Protein AF-A0A932B5X7-F1 (afdb_monomer_lite)

Secondary structure (DSSP, 8-state):
--HHHHHHHHHHHHHHHHHHHHTPPP--PPPPHHHHH---HHHHBTTTT-SPBPHHHHHHHTTSS---

Foldseek 3Di:
DDPVVVVVVVVVVVCVVVVVVVVDDDDDDDPDPCVVQVDQLVQFDPVSPHPDGDPRNVCVVVVVDDPD

pLDDT: mean 83.67, std 10.53, range [53.72, 94.69]

Sequence (68 aa):
MNKYSSLALRALWASVPLAMGLMASQAQAVPSFARQTGQDCAACHIGAYGPQLTPFGIKFKLGALRAF

Structure (mmCIF, N/CA/C/O backbone):
data_AF-A0A932B5X7-F1
#
_entry.id   AF-A0A932B5X7-F1
#
loop_
_atom_site.group_PDB
_atom_site.id
_atom_site.type_symbol
_atom_site.label_atom_id
_atom_site.label_alt_id
_atom_site.label_comp_id
_atom_site.label_asym_id
_atom_site.label_entity_id
_atom_site.label_seq_id
_atom_site.pdbx_PDB_ins_code
_atom_site.Cartn_x
_atom_site.Cartn_y
_atom_site.Cartn_z
_atom_site.occupancy
_atom_site.B_iso_or_equiv
_atom_site.auth_seq_id
_atom_site.auth_comp_id
_atom_site.auth_asym_id
_atom_site.auth_atom_id
_atom_site.pdbx_PDB_model_num
ATOM 1 N N . MET A 1 1 ? -3.901 -12.472 54.823 1.00 53.72 1 MET A N 1
ATOM 2 C CA . MET A 1 1 ? -3.976 -12.245 53.360 1.00 53.72 1 MET A CA 1
ATOM 3 C C . MET A 1 1 ? -4.743 -13.412 52.742 1.00 53.72 1 MET A C 1
ATOM 5 O O . MET A 1 1 ? -4.210 -14.512 52.667 1.00 53.72 1 MET A O 1
ATOM 9 N N . ASN A 1 2 ? -6.030 -13.221 52.431 1.00 63.25 2 ASN A N 1
ATOM 10 C CA . ASN A 1 2 ? -6.950 -14.319 52.108 1.00 63.25 2 ASN A CA 1
ATOM 11 C C . ASN A 1 2 ? -6.832 -14.754 50.643 1.00 63.25 2 ASN A C 1
ATOM 13 O O . ASN A 1 2 ? -7.076 -13.964 49.735 1.00 63.25 2 ASN A O 1
ATOM 17 N N . LYS A 1 3 ? -6.541 -16.043 50.441 1.00 61.78 3 LYS A N 1
ATOM 18 C CA . LYS A 1 3 ? -6.443 -16.755 49.149 1.00 61.78 3 LYS A CA 1
ATOM 19 C C . LYS A 1 3 ? -7.666 -16.538 48.236 1.00 61.78 3 LYS A C 1
ATOM 21 O O . LYS A 1 3 ? -7.562 -16.621 47.020 1.00 61.78 3 LYS A O 1
ATOM 26 N N . TYR A 1 4 ? -8.814 -16.213 48.829 1.00 65.19 4 TYR A N 1
ATOM 27 C CA . TYR A 1 4 ? -10.066 -15.906 48.138 1.00 65.19 4 TYR A CA 1
ATOM 28 C C . TYR A 1 4 ? -10.038 -14.570 47.369 1.00 65.19 4 TYR A C 1
ATOM 30 O O . TYR A 1 4 ? -10.626 -14.474 46.297 1.00 65.19 4 TYR A O 1
ATOM 38 N N . SER A 1 5 ? -9.309 -13.560 47.861 1.00 64.38 5 SER A N 1
ATOM 39 C CA . SER A 1 5 ? -9.194 -12.245 47.203 1.00 64.38 5 SER A CA 1
ATOM 40 C C . SER A 1 5 ? -8.307 -12.306 45.951 1.00 64.38 5 SER A C 1
ATOM 42 O O . SER A 1 5 ? -8.631 -11.728 44.916 1.00 64.38 5 SER A O 1
ATOM 44 N N . SER A 1 6 ? -7.236 -13.106 45.988 1.00 71.38 6 SER A N 1
ATOM 45 C CA . SER A 1 6 ? -6.358 -13.325 44.833 1.00 71.38 6 SER A CA 1
ATOM 46 C C . SER A 1 6 ? -6.992 -14.195 43.739 1.00 71.38 6 SER A C 1
ATOM 48 O O . SER A 1 6 ? -6.689 -14.004 42.563 1.00 71.38 6 SER A O 1
ATOM 50 N N . LEU A 1 7 ? -7.889 -15.122 44.098 1.00 74.00 7 LEU A N 1
ATOM 51 C CA . LEU A 1 7 ? -8.693 -15.898 43.142 1.00 74.00 7 LEU A CA 1
ATOM 52 C C . LEU A 1 7 ? -9.727 -15.022 42.417 1.00 74.00 7 LEU A C 1
ATOM 54 O O . LEU A 1 7 ? -9.833 -15.100 41.194 1.00 74.00 7 LEU A O 1
ATOM 58 N N . ALA A 1 8 ? -10.423 -14.142 43.143 1.00 75.06 8 ALA A N 1
ATOM 59 C CA . ALA A 1 8 ? -11.369 -13.192 42.555 1.00 75.06 8 ALA A CA 1
ATOM 60 C C . ALA A 1 8 ? -10.679 -12.202 41.598 1.00 75.06 8 ALA A C 1
ATOM 62 O O . ALA A 1 8 ? -11.171 -11.953 40.498 1.00 75.06 8 ALA A O 1
ATOM 63 N N . LEU A 1 9 ? -9.496 -11.701 41.971 1.00 77.88 9 LEU A N 1
ATOM 64 C CA . LEU A 1 9 ? -8.713 -10.800 41.124 1.00 77.88 9 LEU A CA 1
ATOM 65 C C . LEU A 1 9 ? -8.238 -11.488 39.831 1.00 77.88 9 LEU A C 1
ATOM 67 O O . LEU A 1 9 ? -8.269 -10.885 38.764 1.00 77.88 9 LEU A O 1
ATOM 71 N N . ARG A 1 10 ? -7.864 -12.772 39.894 1.00 80.56 10 ARG A N 1
ATOM 72 C CA . ARG A 1 10 ? -7.503 -13.567 38.707 1.00 80.56 10 ARG A CA 1
ATOM 73 C C . ARG A 1 10 ? -8.686 -13.815 37.776 1.00 80.56 10 ARG A C 1
ATOM 75 O O . ARG A 1 10 ? -8.520 -13.725 36.564 1.00 80.56 10 ARG A O 1
ATOM 82 N N . ALA A 1 11 ? -9.863 -14.099 38.328 1.00 80.62 11 ALA A N 1
ATOM 83 C CA . ALA A 1 11 ? -11.080 -14.284 37.542 1.00 80.62 11 ALA A CA 1
ATOM 84 C C . ALA A 1 11 ? -11.493 -12.991 36.814 1.00 80.62 11 ALA A C 1
ATOM 86 O O . ALA A 1 11 ? -11.871 -13.039 35.646 1.00 80.62 11 ALA A O 1
ATOM 87 N N . LEU A 1 12 ? -11.343 -11.838 37.475 1.00 81.69 12 LEU A N 1
ATOM 88 C CA . LEU A 1 12 ? -11.568 -10.521 36.872 1.00 81.69 12 LEU A CA 1
ATOM 89 C C . LEU A 1 12 ? -10.583 -10.217 35.738 1.00 81.69 12 LEU A C 1
ATOM 91 O O . LEU A 1 12 ? -10.979 -9.688 34.710 1.00 81.69 12 LEU A O 1
ATOM 95 N N . TRP A 1 13 ? -9.307 -10.573 35.889 1.00 84.12 13 TRP A N 1
ATOM 96 C CA . TRP A 1 13 ? -8.327 -10.396 34.812 1.00 84.12 13 TRP A CA 1
ATOM 97 C C . TRP A 1 13 ? -8.558 -11.355 33.636 1.00 84.12 13 TRP A C 1
ATOM 99 O O . TRP A 1 13 ? -8.330 -10.985 32.487 1.00 84.12 13 TRP A O 1
ATOM 109 N N . ALA A 1 14 ? -9.049 -12.568 33.901 1.00 86.25 14 ALA A N 1
ATOM 110 C CA . ALA A 1 14 ? -9.338 -13.558 32.866 1.00 86.25 14 ALA A CA 1
ATOM 111 C C . ALA A 1 14 ? -10.557 -13.198 31.995 1.00 86.25 14 ALA A C 1
ATOM 113 O O . ALA A 1 14 ? -10.634 -13.646 30.851 1.00 86.25 14 ALA A O 1
ATOM 114 N N . SER A 1 15 ? -11.496 -12.387 32.495 1.00 87.25 15 SER A N 1
ATOM 115 C CA . SER A 1 15 ? -12.687 -11.985 31.733 1.00 87.25 15 SER A CA 1
ATOM 116 C C . SER A 1 15 ? -12.433 -10.843 30.742 1.00 87.25 15 SER A C 1
ATOM 118 O O . SER A 1 15 ? -13.171 -10.714 29.765 1.00 87.25 15 SER A O 1
ATOM 120 N N . VAL A 1 16 ? -11.370 -10.055 30.934 1.00 90.69 16 VAL A N 1
ATOM 121 C CA . VAL A 1 16 ? -10.990 -8.933 30.056 1.00 90.69 16 VAL A CA 1
ATOM 122 C C . VAL A 1 16 ? -10.811 -9.344 28.583 1.00 90.69 16 VAL A C 1
ATOM 124 O O . VAL A 1 16 ? -11.469 -8.743 27.731 1.00 90.69 16 VAL A O 1
ATOM 127 N N . PRO A 1 17 ? -9.995 -10.357 28.224 1.00 90.12 17 PRO A N 1
ATOM 128 C CA . PRO A 1 17 ? -9.815 -10.739 26.820 1.00 90.12 17 PRO A CA 1
ATOM 129 C C . PRO A 1 17 ? -11.100 -11.279 26.179 1.00 90.12 17 PRO A C 1
ATOM 131 O O . PRO A 1 17 ? -11.340 -11.039 24.997 1.00 90.12 17 PRO A O 1
ATOM 134 N N . LEU A 1 18 ? -11.955 -11.956 26.953 1.00 90.69 18 LEU A N 1
ATOM 135 C CA . LEU A 1 18 ? -13.245 -12.445 26.466 1.00 90.69 18 LEU A CA 1
ATOM 136 C C . LEU A 1 18 ? -14.192 -11.281 26.141 1.00 90.69 18 LEU A C 1
ATOM 138 O O . LEU A 1 18 ? -14.808 -11.268 25.079 1.00 90.69 18 LEU A O 1
ATOM 142 N N . ALA A 1 19 ? -14.256 -10.276 27.017 1.00 90.44 19 ALA A N 1
ATOM 143 C CA . ALA A 1 19 ? -15.038 -9.066 26.779 1.00 90.44 19 ALA A CA 1
ATOM 144 C C . ALA A 1 19 ? -14.521 -8.274 25.564 1.00 90.44 19 ALA A C 1
ATOM 146 O O . ALA A 1 19 ? -15.320 -7.804 24.755 1.00 90.44 19 ALA A O 1
ATOM 147 N N . MET A 1 20 ? -13.197 -8.176 25.384 1.00 90.50 20 MET A N 1
ATOM 148 C CA . MET A 1 20 ? -12.603 -7.538 24.200 1.00 90.50 20 MET A CA 1
ATOM 149 C C . MET A 1 20 ? -12.927 -8.299 22.908 1.00 90.50 20 MET A C 1
ATOM 151 O O . MET A 1 20 ? -13.221 -7.669 21.896 1.00 90.50 20 MET A O 1
ATOM 155 N N . GLY A 1 21 ? -12.926 -9.636 22.937 1.00 90.62 21 GLY A N 1
ATOM 156 C CA . GLY A 1 21 ? -13.282 -10.459 21.779 1.00 90.62 21 GLY A CA 1
ATOM 157 C C . GLY A 1 21 ? -14.729 -10.257 21.316 1.00 90.62 21 GLY A C 1
ATOM 158 O O . GLY A 1 21 ? -14.982 -10.193 20.117 1.00 90.62 21 GLY A O 1
ATOM 159 N N . LEU A 1 22 ? -15.668 -10.080 22.251 1.00 90.25 22 LEU A N 1
ATOM 160 C CA . LEU A 1 22 ? -17.083 -9.817 21.941 1.00 90.25 22 LEU A CA 1
ATOM 161 C C . LEU A 1 22 ? -17.327 -8.420 21.348 1.00 90.25 22 LEU A C 1
ATOM 163 O O . LEU A 1 22 ? -18.340 -8.201 20.688 1.00 90.25 22 LEU A O 1
ATOM 167 N N . MET A 1 23 ? -16.410 -7.480 21.583 1.00 89.75 23 MET A N 1
ATOM 168 C CA . MET A 1 23 ? -16.461 -6.111 21.060 1.00 89.75 23 MET A CA 1
ATOM 169 C C . MET A 1 23 ? -15.618 -5.929 19.787 1.00 89.75 23 MET A C 1
ATOM 171 O O . MET A 1 23 ? -15.503 -4.810 19.286 1.00 89.75 23 MET A O 1
ATOM 175 N N . ALA A 1 24 ? -15.012 -6.994 19.257 1.00 88.31 24 ALA A N 1
ATOM 176 C CA . ALA A 1 24 ? -14.220 -6.914 18.038 1.00 88.31 24 ALA A CA 1
ATOM 177 C C . ALA A 1 24 ? -15.124 -6.654 16.821 1.00 88.31 24 ALA A C 1
ATOM 179 O O . ALA A 1 24 ? -16.066 -7.399 16.549 1.00 88.31 24 ALA A O 1
ATOM 180 N N . SER A 1 25 ? -14.829 -5.596 16.065 1.00 88.31 25 SER A N 1
ATOM 181 C CA . SER A 1 25 ? -15.491 -5.322 14.791 1.00 88.31 25 SER A CA 1
ATOM 182 C C . SER A 1 25 ? -14.926 -6.203 13.674 1.00 88.31 25 SER A C 1
ATOM 184 O O . SER A 1 25 ? -13.772 -6.634 13.706 1.00 88.31 25 SER A O 1
ATOM 186 N N . GLN A 1 26 ? -15.745 -6.464 12.651 1.00 85.12 26 GLN A N 1
ATOM 187 C CA . GLN A 1 26 ? -15.299 -7.160 11.445 1.00 85.12 26 GLN A CA 1
ATOM 188 C C . GLN A 1 26 ? -14.199 -6.352 10.747 1.00 85.12 26 GLN A C 1
ATOM 190 O O . GLN A 1 26 ? -14.444 -5.249 10.254 1.00 85.12 26 GLN A O 1
ATOM 195 N N . ALA A 1 27 ? -13.002 -6.928 10.648 1.00 84.25 27 ALA A N 1
ATOM 196 C CA . ALA A 1 27 ? -11.930 -6.362 9.843 1.00 84.25 27 ALA A CA 1
ATOM 197 C C . ALA A 1 27 ? -12.329 -6.412 8.360 1.00 84.25 27 ALA A C 1
ATOM 199 O O . ALA A 1 27 ? -12.452 -7.483 7.767 1.00 84.25 27 ALA A O 1
ATOM 200 N N . GLN A 1 28 ? -12.547 -5.246 7.752 1.00 82.44 28 GLN A N 1
ATOM 201 C CA . GLN A 1 28 ? -12.793 -5.145 6.316 1.00 82.44 28 GLN A CA 1
ATOM 202 C C . GLN A 1 28 ? -11.456 -5.252 5.580 1.00 82.44 28 GLN A C 1
ATOM 204 O O . GLN A 1 28 ? -10.718 -4.275 5.448 1.00 82.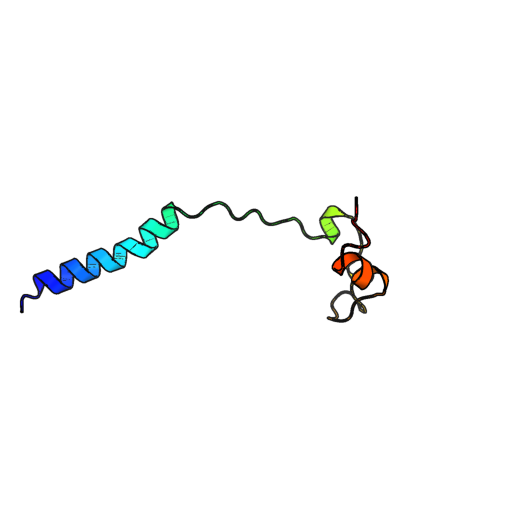44 28 GLN A O 1
ATOM 209 N N . ALA A 1 29 ? -11.122 -6.461 5.129 1.00 79.25 29 ALA A N 1
ATOM 210 C CA . ALA A 1 29 ? -9.972 -6.666 4.263 1.00 79.25 29 ALA A CA 1
ATOM 211 C C . ALA A 1 29 ? -10.250 -6.012 2.903 1.00 79.25 29 ALA A C 1
ATOM 213 O O . ALA A 1 29 ? -11.178 -6.396 2.191 1.00 79.25 29 ALA A O 1
ATOM 214 N N . VAL A 1 30 ? -9.443 -5.020 2.534 1.00 78.44 30 VAL A N 1
ATOM 215 C CA . VAL A 1 30 ? -9.513 -4.418 1.201 1.00 78.44 30 VAL A CA 1
ATOM 216 C C . VAL A 1 30 ? -9.021 -5.464 0.186 1.00 78.44 30 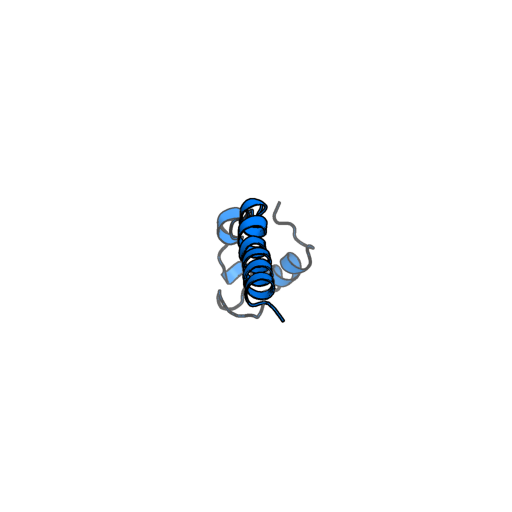VAL A C 1
ATOM 218 O O . VAL A 1 30 ? -7.964 -6.060 0.417 1.00 78.44 30 VAL A O 1
ATOM 221 N N . PRO A 1 31 ? -9.746 -5.728 -0.921 1.00 79.31 31 PRO A N 1
ATOM 222 C CA . PRO A 1 31 ? -9.295 -6.693 -1.922 1.00 79.31 31 PRO A CA 1
ATOM 223 C C . PRO A 1 31 ? -7.897 -6.337 -2.443 1.00 79.31 31 PRO A C 1
ATOM 225 O O . PRO A 1 31 ? -7.547 -5.162 -2.524 1.00 79.31 31 PRO A O 1
ATOM 228 N N . SER A 1 32 ? -7.084 -7.325 -2.820 1.00 83.75 32 SER A N 1
ATOM 229 C CA . SER A 1 32 ? -5.743 -7.038 -3.339 1.00 83.75 32 SER A CA 1
ATOM 230 C C . SER A 1 32 ? -5.815 -6.182 -4.609 1.00 83.75 32 SER A C 1
ATOM 232 O O . SER A 1 32 ? -6.668 -6.420 -5.462 1.00 83.75 32 SER A O 1
ATOM 234 N N . PHE A 1 33 ? -4.893 -5.224 -4.765 1.00 83.62 33 PHE A N 1
ATOM 235 C CA . PHE A 1 33 ? -4.821 -4.329 -5.932 1.00 83.62 33 PHE A CA 1
ATOM 236 C C . PHE A 1 33 ? -4.970 -5.082 -7.262 1.00 83.62 33 PHE A C 1
ATOM 238 O O . PHE A 1 33 ? -5.822 -4.728 -8.067 1.00 83.62 33 PHE A O 1
ATOM 245 N N . ALA A 1 34 ? -4.227 -6.180 -7.441 1.00 85.06 34 ALA A N 1
ATOM 246 C CA . ALA A 1 34 ? -4.283 -6.998 -8.653 1.00 85.06 34 ALA A CA 1
ATOM 247 C C . ALA A 1 34 ? -5.684 -7.575 -8.942 1.00 85.06 34 ALA A C 1
ATOM 249 O O . ALA A 1 34 ? -6.069 -7.687 -10.098 1.00 85.06 34 ALA A O 1
ATOM 250 N N . ARG A 1 35 ? -6.484 -7.900 -7.912 1.00 86.00 35 ARG A N 1
ATOM 251 C CA . ARG A 1 35 ? -7.879 -8.341 -8.110 1.00 86.00 35 ARG A CA 1
ATOM 252 C C . ARG A 1 35 ? -8.813 -7.181 -8.426 1.00 86.00 35 ARG A C 1
ATOM 254 O O . ARG A 1 35 ? -9.777 -7.379 -9.150 1.00 86.00 35 ARG A O 1
ATOM 261 N N . GLN A 1 36 ? -8.555 -6.005 -7.860 1.00 88.19 36 GLN A N 1
ATOM 262 C CA . GLN A 1 36 ? -9.388 -4.826 -8.095 1.00 88.19 36 GLN A CA 1
ATOM 263 C C . GLN A 1 36 ? -9.190 -4.258 -9.502 1.00 88.19 36 GLN A C 1
ATOM 265 O O . GLN A 1 36 ? -10.149 -3.797 -10.108 1.00 88.19 36 GLN A O 1
ATOM 270 N N . THR A 1 37 ? -7.958 -4.283 -10.015 1.00 87.31 37 THR A N 1
ATOM 271 C CA . THR A 1 37 ? -7.588 -3.599 -11.265 1.00 87.31 37 THR A CA 1
ATOM 272 C C . THR A 1 37 ? -7.258 -4.541 -12.418 1.00 87.31 37 THR A C 1
ATOM 274 O O . THR A 1 37 ? -7.142 -4.088 -13.554 1.00 87.31 37 THR A O 1
ATOM 277 N N . GLY A 1 38 ? -7.056 -5.832 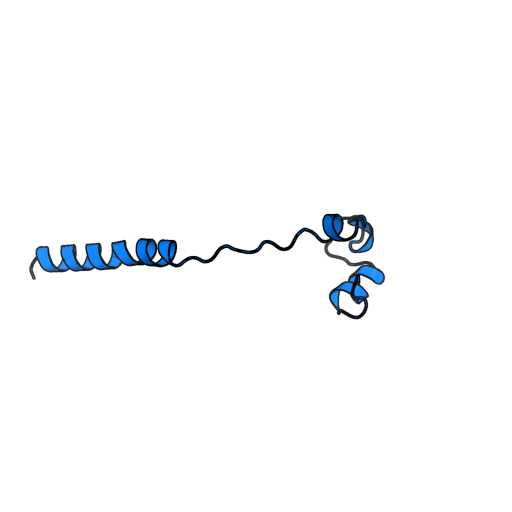-12.143 1.00 89.25 38 GLY A N 1
ATOM 278 C CA . GLY A 1 3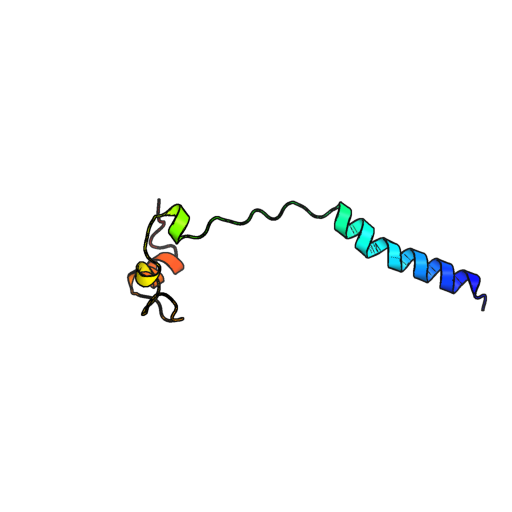8 ? -6.567 -6.801 -13.125 1.00 89.25 38 GLY A CA 1
ATOM 279 C C . GLY A 1 38 ? -5.107 -6.588 -13.541 1.00 89.25 38 GLY A C 1
ATOM 280 O O . GLY A 1 38 ? -4.648 -7.247 -14.465 1.00 89.25 38 GLY A O 1
ATOM 281 N N . GLN A 1 39 ? -4.377 -5.669 -12.900 1.00 89.62 39 GLN A N 1
ATOM 282 C CA . GLN A 1 39 ? -2.982 -5.385 -13.231 1.00 89.62 39 GLN A CA 1
ATOM 283 C C . GLN A 1 39 ? -2.044 -6.445 -12.646 1.00 89.62 39 GLN A C 1
ATOM 285 O O . GLN A 1 39 ? -2.180 -6.839 -11.483 1.00 89.62 39 GLN A O 1
ATOM 290 N N . ASP A 1 40 ? -1.039 -6.835 -13.429 1.00 90.88 40 ASP A N 1
ATOM 291 C CA . ASP A 1 40 ? 0.016 -7.737 -12.979 1.00 90.88 40 ASP A CA 1
ATOM 292 C C . ASP A 1 40 ? 0.833 -7.126 -11.835 1.00 90.88 40 ASP A C 1
ATOM 294 O O . ASP A 1 40 ? 1.065 -5.916 -11.769 1.00 90.88 40 ASP A O 1
ATOM 298 N N . CYS A 1 41 ? 1.380 -7.977 -10.963 1.00 91.38 41 CYS A N 1
ATOM 299 C CA . CYS A 1 41 ? 2.269 -7.545 -9.880 1.00 91.38 41 CYS A CA 1
ATOM 300 C C . CYS A 1 41 ? 3.483 -6.750 -10.407 1.00 91.38 41 CYS A C 1
ATOM 302 O O . CYS A 1 41 ? 3.953 -5.813 -9.756 1.00 91.38 41 CYS A O 1
ATOM 304 N N . ALA A 1 42 ? 3.949 -7.087 -11.617 1.00 92.88 42 ALA A N 1
ATOM 305 C CA . ALA A 1 42 ? 5.052 -6.419 -12.306 1.00 92.88 42 ALA A CA 1
ATOM 306 C C . ALA A 1 42 ? 4.741 -4.970 -12.724 1.00 92.88 42 ALA A C 1
ATOM 308 O O . ALA A 1 42 ? 5.668 -4.199 -12.973 1.00 92.88 42 ALA A O 1
ATOM 309 N N . ALA A 1 43 ? 3.464 -4.570 -12.761 1.00 90.88 43 ALA A N 1
ATOM 310 C CA . ALA A 1 43 ? 3.086 -3.187 -13.032 1.00 90.88 43 ALA A CA 1
ATOM 311 C C . ALA A 1 43 ? 3.617 -2.251 -11.934 1.00 90.88 43 ALA A C 1
ATOM 313 O O . ALA A 1 43 ? 4.178 -1.198 -12.237 1.00 90.88 43 ALA A O 1
ATOM 314 N N . CYS A 1 44 ? 3.508 -2.655 -10.662 1.00 92.19 44 CYS A N 1
ATOM 315 C CA . CYS A 1 44 ? 4.008 -1.883 -9.521 1.00 92.19 44 CYS A CA 1
ATOM 316 C C . CYS A 1 44 ? 5.431 -2.272 -9.104 1.00 92.19 44 CYS A C 1
ATOM 318 O O . CYS A 1 44 ? 6.216 -1.380 -8.787 1.00 92.19 44 CYS A O 1
ATOM 320 N N . HIS A 1 45 ? 5.775 -3.562 -9.103 1.00 94.25 45 HIS A N 1
ATOM 321 C CA . HIS A 1 45 ? 7.030 -4.071 -8.545 1.00 94.25 45 HIS A CA 1
ATOM 322 C C . HIS A 1 45 ? 8.018 -4.521 -9.620 1.00 94.25 45 HIS A C 1
ATOM 324 O O . HIS A 1 45 ? 7.691 -5.323 -10.495 1.00 94.25 45 HIS A O 1
ATOM 330 N N . ILE A 1 46 ? 9.272 -4.090 -9.496 1.00 94.00 46 ILE A N 1
ATOM 331 C CA . ILE A 1 46 ? 10.358 -4.613 -10.327 1.00 94.00 46 ILE A CA 1
ATOM 332 C C . ILE A 1 46 ? 10.582 -6.082 -9.948 1.00 94.00 46 ILE A C 1
ATOM 334 O O . ILE A 1 46 ? 10.776 -6.414 -8.778 1.00 94.00 46 ILE A O 1
ATOM 338 N N . GLY A 1 47 ? 10.500 -6.974 -10.939 1.00 91.94 47 GLY A N 1
ATOM 339 C CA . GLY A 1 47 ? 10.568 -8.421 -10.715 1.00 91.94 47 GLY A CA 1
ATOM 34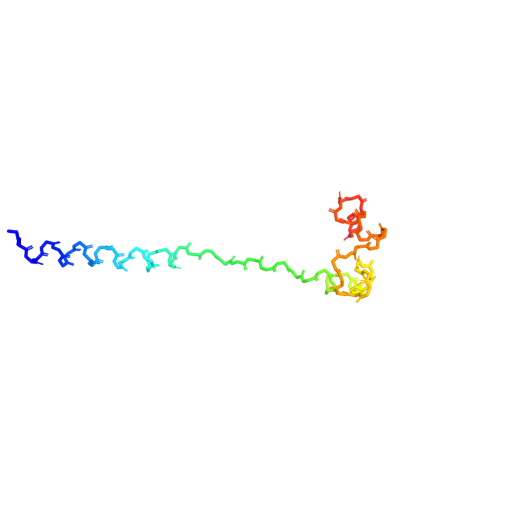0 C C . GLY A 1 47 ? 9.325 -9.016 -10.039 1.00 91.94 47 GLY A C 1
ATOM 341 O O . GLY A 1 47 ? 9.429 -10.066 -9.412 1.00 91.94 47 GLY A O 1
ATOM 342 N N . ALA A 1 48 ? 8.166 -8.350 -10.133 1.00 89.31 48 ALA A N 1
ATOM 343 C CA . ALA A 1 48 ? 6.853 -8.749 -9.599 1.00 89.31 48 ALA A CA 1
ATOM 344 C C . ALA A 1 48 ? 6.711 -8.805 -8.064 1.00 89.31 48 ALA A C 1
ATOM 346 O O . ALA A 1 48 ? 5.636 -8.499 -7.557 1.00 89.31 48 ALA A O 1
ATOM 347 N N . TYR A 1 49 ? 7.768 -9.131 -7.319 1.00 89.44 49 TYR A N 1
ATOM 348 C CA . TYR A 1 49 ? 7.730 -9.272 -5.854 1.00 89.44 49 TYR A CA 1
ATOM 349 C C . TYR A 1 49 ? 8.885 -8.548 -5.143 1.00 89.44 49 TYR A C 1
ATOM 351 O O . TYR A 1 49 ? 9.072 -8.702 -3.937 1.00 89.44 49 TYR A O 1
ATOM 359 N N . GLY A 1 50 ? 9.683 -7.764 -5.875 1.00 88.31 50 GLY A N 1
ATOM 360 C CA . GLY A 1 50 ? 10.792 -7.001 -5.307 1.00 88.31 50 GLY A CA 1
ATOM 361 C C . GLY A 1 50 ? 10.317 -5.760 -4.541 1.00 88.31 50 GLY A C 1
ATOM 362 O O . GLY A 1 50 ? 9.306 -5.166 -4.900 1.00 88.31 50 GLY A O 1
ATOM 363 N N . PRO A 1 51 ? 11.052 -5.284 -3.521 1.00 90.94 51 PRO A N 1
ATOM 364 C CA . PRO A 1 51 ? 10.680 -4.074 -2.777 1.00 90.94 51 PRO A CA 1
ATOM 365 C C . PRO A 1 51 ? 10.785 -2.794 -3.623 1.00 90.94 51 PRO A C 1
ATOM 367 O O . PRO A 1 51 ? 10.240 -1.753 -3.254 1.00 90.94 51 PRO A O 1
ATOM 370 N N . GLN A 1 52 ? 11.502 -2.859 -4.748 1.00 94.69 52 GLN A N 1
ATOM 371 C CA . GLN A 1 52 ? 11.696 -1.737 -5.652 1.00 94.69 52 GLN A CA 1
ATOM 372 C C . GLN A 1 52 ? 10.483 -1.571 -6.573 1.00 94.69 52 GLN A C 1
ATOM 374 O O . GLN A 1 52 ? 9.989 -2.535 -7.158 1.00 94.69 52 GLN A O 1
ATOM 379 N N . LEU A 1 53 ? 10.012 -0.333 -6.698 1.00 94.06 53 LEU A N 1
ATOM 380 C CA . LEU A 1 53 ? 8.837 0.012 -7.491 1.00 94.06 53 LEU A CA 1
ATOM 381 C C . LEU A 1 53 ? 9.235 0.519 -8.878 1.00 94.06 53 LEU A C 1
ATOM 383 O O . LEU A 1 53 ? 10.256 1.189 -9.038 1.00 94.06 53 LEU A O 1
ATOM 387 N N . THR A 1 54 ? 8.390 0.249 -9.869 1.00 93.88 54 THR A N 1
ATOM 388 C CA . THR A 1 54 ? 8.476 0.890 -11.187 1.00 93.88 54 THR A CA 1
ATOM 389 C C . THR A 1 54 ? 8.116 2.382 -11.072 1.00 93.88 54 THR A C 1
ATOM 391 O O . THR A 1 54 ? 7.487 2.795 -10.091 1.00 93.88 54 THR A O 1
ATOM 394 N N . PRO A 1 55 ? 8.419 3.222 -12.081 1.00 93.38 55 PRO A N 1
ATOM 395 C CA . PRO A 1 55 ? 7.951 4.610 -12.092 1.00 93.38 55 PRO A CA 1
ATOM 396 C C . PRO A 1 55 ? 6.426 4.736 -11.939 1.00 93.38 55 PRO A C 1
ATOM 398 O O . PRO A 1 55 ? 5.943 5.668 -11.296 1.00 93.38 55 PRO A O 1
ATOM 401 N N . PHE A 1 56 ? 5.668 3.780 -12.489 1.00 91.12 56 PHE A N 1
ATOM 402 C CA . PHE A 1 56 ? 4.224 3.676 -12.282 1.00 91.12 56 PHE A CA 1
ATOM 403 C C . PHE A 1 56 ? 3.888 3.384 -10.813 1.00 91.12 56 PHE A C 1
ATOM 405 O O . PHE A 1 56 ? 3.125 4.135 -10.204 1.00 91.12 56 PHE A O 1
ATOM 412 N N . GLY A 1 57 ? 4.504 2.356 -10.220 1.00 92.25 57 GLY A N 1
ATOM 413 C CA . GLY A 1 57 ? 4.275 1.971 -8.826 1.00 92.25 57 GLY A CA 1
ATOM 414 C C . GLY A 1 57 ? 4.599 3.089 -7.832 1.00 92.25 57 GLY A C 1
ATOM 415 O O . GLY A 1 57 ? 3.885 3.265 -6.845 1.00 92.25 57 GLY A O 1
ATOM 416 N N . ILE A 1 58 ? 5.617 3.906 -8.120 1.00 93.69 58 ILE A N 1
ATOM 417 C CA . ILE A 1 58 ? 5.950 5.091 -7.317 1.00 93.69 58 ILE A CA 1
ATOM 418 C C . ILE A 1 58 ? 4.818 6.123 -7.379 1.00 93.69 58 ILE A C 1
ATOM 420 O O . ILE A 1 58 ? 4.346 6.575 -6.336 1.00 93.69 58 ILE A O 1
ATOM 424 N N . LYS A 1 59 ? 4.343 6.478 -8.580 1.00 91.81 59 LYS A N 1
ATOM 425 C CA . LYS A 1 59 ? 3.249 7.454 -8.742 1.00 91.81 59 LYS A CA 1
ATOM 426 C C . LYS A 1 59 ? 1.942 6.971 -8.112 1.00 91.81 59 LYS A C 1
ATOM 428 O O . LYS A 1 59 ? 1.238 7.771 -7.497 1.00 91.81 59 LYS A O 1
ATOM 433 N N . PHE A 1 60 ? 1.642 5.678 -8.227 1.00 87.94 60 PHE A N 1
ATOM 434 C CA . PHE A 1 60 ? 0.488 5.058 -7.578 1.00 87.94 60 PHE A CA 1
ATOM 435 C C . PHE A 1 60 ? 0.600 5.124 -6.047 1.00 87.94 60 PHE A C 1
ATOM 437 O O . PHE A 1 60 ? -0.320 5.590 -5.379 1.00 87.94 60 PHE A O 1
ATOM 444 N N . LYS A 1 61 ? 1.758 4.753 -5.481 1.00 87.38 61 LYS A N 1
ATOM 445 C CA . LYS A 1 61 ? 2.004 4.806 -4.029 1.00 87.38 61 LYS A CA 1
ATOM 446 C C . LYS A 1 61 ? 1.905 6.224 -3.460 1.00 87.38 61 LYS A C 1
ATOM 448 O O . LYS A 1 61 ? 1.434 6.396 -2.341 1.00 87.38 61 LYS A O 1
ATOM 453 N N . LEU A 1 62 ? 2.329 7.229 -4.225 1.00 91.44 62 LEU A N 1
ATOM 454 C CA . LEU A 1 62 ? 2.208 8.643 -3.855 1.00 91.44 62 LEU A CA 1
ATOM 455 C C . LEU A 1 62 ? 0.783 9.200 -4.047 1.00 91.44 62 LEU A C 1
ATOM 457 O O . LEU A 1 62 ? 0.547 10.372 -3.769 1.00 91.44 62 LEU A O 1
ATOM 461 N N . GLY A 1 63 ? -0.166 8.394 -4.534 1.00 83.00 63 GLY A N 1
ATOM 462 C CA . GLY A 1 63 ? -1.548 8.811 -4.783 1.00 83.00 63 GLY A CA 1
ATOM 463 C C . GLY A 1 63 ? -1.721 9.746 -5.984 1.00 83.00 63 GLY A C 1
ATOM 464 O O . GLY A 1 63 ? -2.816 10.269 -6.187 1.00 83.00 63 GLY A O 1
ATOM 465 N N . ALA A 1 64 ? -0.665 9.948 -6.779 1.00 71.75 64 ALA A N 1
ATOM 466 C CA . ALA A 1 64 ? -0.685 10.783 -7.979 1.00 71.75 64 ALA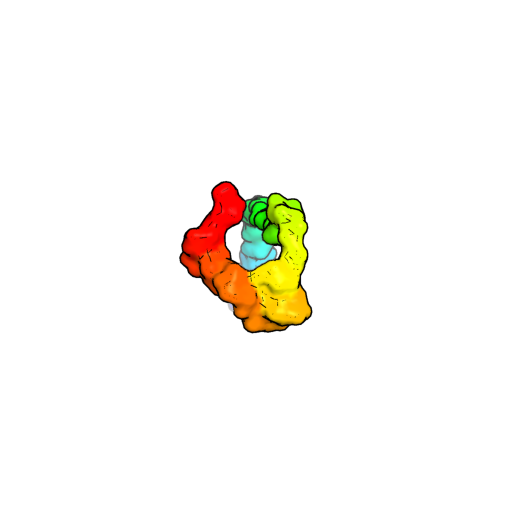 A CA 1
ATOM 467 C C . ALA A 1 64 ? -1.422 10.102 -9.144 1.00 71.75 64 ALA A C 1
ATOM 469 O O . ALA A 1 64 ? -2.015 10.780 -9.976 1.00 71.75 64 ALA A O 1
ATOM 470 N N . LEU A 1 65 ? -1.418 8.766 -9.181 1.00 63.19 65 LEU A N 1
ATOM 471 C CA . LEU A 1 65 ? -2.374 7.978 -9.957 1.00 63.19 65 LEU A CA 1
ATOM 472 C C . LEU A 1 65 ? -3.321 7.285 -8.980 1.00 63.19 65 LEU A C 1
ATOM 474 O O . LEU A 1 65 ? -2.936 6.321 -8.320 1.00 63.19 65 LEU A O 1
ATOM 478 N N . ARG A 1 66 ? -4.564 7.758 -8.898 1.00 61.69 66 ARG A N 1
ATOM 479 C CA . ARG A 1 66 ? -5.658 6.940 -8.372 1.00 61.69 66 ARG A CA 1
ATOM 480 C C . ARG A 1 66 ? -6.122 6.043 -9.512 1.00 61.69 66 ARG A C 1
ATOM 482 O O . ARG A 1 66 ? -6.434 6.544 -10.583 1.00 61.69 66 ARG A O 1
ATOM 489 N N . ALA A 1 67 ? -6.103 4.730 -9.300 1.00 56.34 67 ALA A N 1
ATOM 490 C CA . ALA A 1 67 ? -6.685 3.775 -10.236 1.00 56.34 67 ALA A CA 1
ATOM 491 C C . ALA A 1 67 ? -8.214 3.814 -10.083 1.00 56.34 67 ALA A C 1
ATOM 493 O O . ALA A 1 67 ? -8.786 2.942 -9.437 1.00 56.34 67 ALA A O 1
ATOM 494 N N . PHE A 1 68 ? -8.826 4.884 -10.589 1.00 57.06 68 PHE A N 1
ATOM 495 C CA . PHE A 1 68 ? -10.263 5.053 -10.789 1.00 57.06 68 PHE A CA 1
ATOM 496 C C . PHE A 1 68 ? -10.470 5.890 -12.046 1.00 57.06 68 PHE A C 1
ATOM 498 O O . PHE A 1 68 ? -9.813 6.953 -12.138 1.00 57.06 68 PHE A O 1
#

Radius of gyration: 24.06 Å; chains: 1; bounding box: 29×28×67 Å